Protein AF-A0A932GF66-F1 (afdb_monomer)

Radius of gyration: 15.86 Å; Cα contacts (8 Å, |Δi|>4): 20; chains: 1; bounding box: 41×16×37 Å

Foldseek 3Di:
DPPDDVVVVQVVQQVVCVPVDDVRRRPCVVVVVVVVVPDDLVVCCVPPPVSVVVVVVVVVVVD

Secondary structure (DSSP, 8-state):
--SS-HHHHHHHHHHHTGGG-TTTSS-HHHHHHHHHTTS-HHHHHHH-HHHHHHHHHHHHHH-

Structure (mmCIF, N/CA/C/O backbone):
data_AF-A0A932GF66-F1
#
_entry.id   AF-A0A932GF66-F1
#
loop_
_atom_site.group_PDB
_atom_site.id
_atom_site.type_symbol
_atom_site.label_atom_id
_atom_site.label_alt_id
_atom_site.label_comp_id
_atom_site.label_asym_id
_atom_site.label_entity_id
_atom_site.label_seq_id
_atom_site.pdbx_PDB_ins_code
_atom_site.Cartn_x
_atom_site.Cartn_y
_atom_site.Cartn_z
_atom_site.occupancy
_atom_site.B_iso_or_equiv
_atom_site.auth_seq_id
_atom_site.auth_comp_id
_atom_site.auth_asym_id
_atom_site.auth_atom_id
_atom_site.pdbx_PDB_model_num
ATOM 1 N N . MET A 1 1 ? -12.324 3.500 -10.242 1.00 46.91 1 MET A N 1
ATOM 2 C CA . MET A 1 1 ? -11.746 2.140 -10.306 1.00 46.91 1 MET A CA 1
ATOM 3 C C . MET A 1 1 ? -10.745 2.096 -11.445 1.00 46.91 1 MET A C 1
ATOM 5 O O . MET A 1 1 ? -11.097 2.493 -12.549 1.00 46.91 1 MET A O 1
ATOM 9 N N . GLU A 1 2 ? -9.505 1.675 -11.194 1.00 54.12 2 GLU A N 1
ATOM 10 C CA . GLU A 1 2 ? -8.582 1.361 -12.290 1.00 54.12 2 GLU A CA 1
ATOM 11 C C . GLU A 1 2 ? -9.125 0.148 -13.051 1.00 54.12 2 GLU A C 1
ATOM 13 O O . GLU A 1 2 ? -9.334 -0.910 -12.470 1.00 54.12 2 GLU A O 1
ATOM 18 N N . GLN A 1 3 ? -9.364 0.300 -14.354 1.00 79.25 3 GLN A N 1
ATOM 19 C CA . GLN A 1 3 ? -9.906 -0.764 -15.213 1.00 79.25 3 GLN A CA 1
ATOM 20 C C . GLN A 1 3 ? -8.880 -1.866 -15.540 1.00 79.25 3 GLN A C 1
ATOM 22 O O . GLN A 1 3 ? -9.162 -2.765 -16.326 1.00 79.25 3 GLN A O 1
ATOM 27 N N . ARG A 1 4 ? -7.667 -1.790 -14.980 1.00 76.69 4 ARG A N 1
ATOM 28 C CA . ARG A 1 4 ? -6.552 -2.682 -15.305 1.00 76.69 4 ARG A CA 1
ATOM 29 C C . ARG A 1 4 ? -6.161 -3.519 -14.090 1.00 76.69 4 ARG A C 1
ATOM 31 O O . ARG A 1 4 ? -6.032 -2.955 -13.002 1.00 76.69 4 ARG A O 1
ATOM 38 N N . PRO A 1 5 ? -5.898 -4.827 -14.266 1.00 82.81 5 PRO A N 1
ATOM 39 C CA . PRO A 1 5 ? -5.304 -5.647 -13.223 1.00 82.81 5 PRO A CA 1
ATOM 40 C C . PRO A 1 5 ? -3.994 -5.026 -12.752 1.00 82.81 5 PRO A C 1
ATOM 42 O O . PRO A 1 5 ? -3.141 -4.649 -13.560 1.00 82.81 5 PRO A O 1
ATOM 45 N N . ARG A 1 6 ? -3.809 -4.924 -11.438 1.00 78.88 6 ARG A N 1
ATOM 46 C CA . ARG A 1 6 ? -2.654 -4.211 -10.894 1.00 78.88 6 ARG A CA 1
ATOM 47 C C . ARG A 1 6 ? -1.320 -4.847 -11.274 1.00 78.88 6 ARG A C 1
ATOM 49 O O . ARG A 1 6 ? -0.342 -4.130 -11.470 1.00 78.88 6 ARG A O 1
ATOM 56 N N . ASP A 1 7 ? -1.292 -6.166 -11.424 1.00 81.50 7 ASP A N 1
ATOM 57 C CA . ASP A 1 7 ? -0.097 -6.887 -11.858 1.00 81.50 7 ASP A CA 1
ATOM 58 C C . ASP A 1 7 ? 0.340 -6.445 -13.257 1.00 81.50 7 ASP A C 1
ATOM 60 O O . ASP A 1 7 ? 1.524 -6.206 -13.467 1.00 81.50 7 ASP A O 1
ATOM 64 N N . GLN A 1 8 ? -0.603 -6.194 -14.175 1.00 86.06 8 GLN A N 1
ATOM 65 C CA . GLN A 1 8 ? -0.276 -5.652 -15.498 1.00 86.06 8 GLN A CA 1
ATOM 66 C C . GLN A 1 8 ? 0.346 -4.256 -15.408 1.00 86.06 8 GLN A C 1
ATOM 68 O O . GLN A 1 8 ? 1.289 -3.954 -16.135 1.00 86.06 8 GLN A O 1
ATOM 73 N N . VAL A 1 9 ? -0.149 -3.403 -14.506 1.00 85.19 9 VAL A N 1
ATOM 74 C CA . VAL A 1 9 ? 0.409 -2.057 -14.303 1.00 85.19 9 VAL A CA 1
ATOM 75 C C . VAL A 1 9 ? 1.831 -2.141 -13.745 1.00 85.19 9 VAL A C 1
ATOM 77 O O . VAL A 1 9 ? 2.728 -1.449 -14.224 1.00 85.19 9 VAL A O 1
ATOM 80 N N . GLN A 1 10 ? 2.062 -3.003 -12.753 1.00 84.88 10 GLN A N 1
ATOM 81 C CA . GLN A 1 10 ? 3.382 -3.178 -12.146 1.00 84.88 10 GLN A CA 1
ATOM 82 C C . GLN A 1 10 ? 4.390 -3.805 -13.117 1.00 84.88 10 GLN A C 1
ATOM 84 O O . GLN A 1 10 ? 5.528 -3.342 -13.178 1.00 84.88 10 GLN A O 1
ATOM 89 N N . GLU A 1 11 ? 3.972 -4.804 -13.896 1.00 87.12 11 GLU A N 1
ATOM 90 C CA . GLU A 1 11 ? 4.775 -5.444 -14.942 1.00 87.12 11 GLU A CA 1
ATOM 91 C C . GLU A 1 11 ? 5.163 -4.428 -16.025 1.00 87.12 11 GLU A C 1
ATOM 93 O O . GLU A 1 11 ? 6.343 -4.278 -16.338 1.00 87.12 11 GLU A O 1
ATOM 98 N N . ALA A 1 12 ? 4.199 -3.651 -16.530 1.00 88.69 12 ALA A N 1
ATOM 99 C CA . ALA A 1 12 ? 4.448 -2.626 -17.541 1.00 88.69 12 ALA A CA 1
ATOM 100 C C . ALA A 1 12 ? 5.436 -1.556 -17.050 1.00 88.69 12 ALA A C 1
ATOM 102 O O . ALA A 1 12 ? 6.351 -1.173 -17.779 1.00 88.69 12 ALA A O 1
ATOM 103 N N . LEU A 1 13 ? 5.308 -1.105 -15.797 1.00 87.44 13 LEU A N 1
ATOM 104 C CA . LEU A 1 13 ? 6.244 -0.150 -15.199 1.00 87.44 13 LEU A CA 1
ATOM 105 C C . LEU A 1 13 ? 7.647 -0.749 -15.030 1.00 87.44 13 LEU A C 1
ATOM 107 O O . LEU A 1 13 ? 8.642 -0.081 -15.326 1.00 87.44 13 LEU A O 1
ATOM 111 N N . ALA A 1 14 ? 7.748 -2.003 -14.585 1.00 87.50 14 ALA A N 1
ATOM 112 C CA . ALA A 1 14 ? 9.024 -2.700 -14.449 1.00 87.50 14 ALA A CA 1
ATOM 113 C C . ALA A 1 14 ? 9.712 -2.906 -15.807 1.00 87.50 14 ALA A C 1
ATOM 115 O O . ALA A 1 14 ? 10.934 -2.775 -15.900 1.00 87.50 14 ALA A O 1
ATOM 116 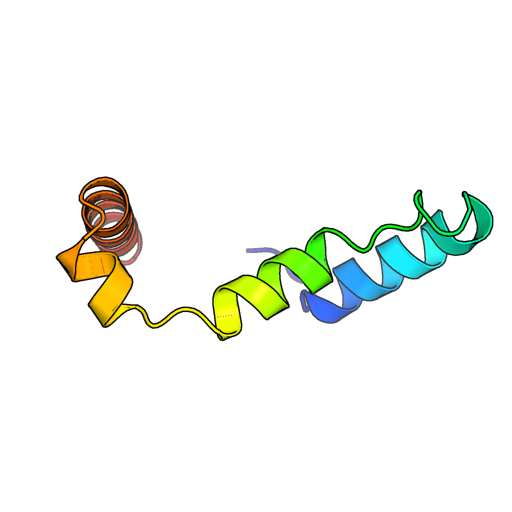N N . GLN A 1 15 ? 8.941 -3.187 -16.861 1.00 88.88 15 GLN A N 1
ATOM 117 C CA . GLN A 1 15 ? 9.442 -3.307 -18.229 1.00 88.88 15 GLN A CA 1
ATOM 118 C C . GLN A 1 15 ? 9.893 -1.958 -18.789 1.00 88.88 15 GLN A C 1
ATOM 120 O O . GLN A 1 15 ? 11.011 -1.863 -19.292 1.00 88.88 15 GLN A O 1
ATOM 125 N N . ALA A 1 16 ? 9.086 -0.903 -18.646 1.00 90.81 16 ALA A N 1
ATOM 126 C CA . ALA A 1 16 ? 9.414 0.438 -19.134 1.00 90.81 16 ALA A CA 1
ATOM 127 C C . ALA A 1 16 ? 10.696 1.005 -18.499 1.00 90.81 16 ALA A C 1
ATOM 129 O O . ALA A 1 16 ? 11.435 1.754 -19.130 1.00 90.81 16 ALA A O 1
ATOM 130 N N . THR A 1 17 ? 10.992 0.611 -17.260 1.00 89.69 17 THR A N 1
ATOM 131 C CA . THR A 1 17 ? 12.155 1.088 -16.494 1.00 89.69 17 THR A CA 1
ATOM 132 C C . THR A 1 17 ? 13.316 0.092 -16.449 1.00 89.69 17 THR A C 1
ATOM 134 O O . THR A 1 17 ? 14.304 0.328 -15.753 1.00 89.69 17 THR A O 1
ATOM 137 N N . ARG A 1 18 ? 13.257 -1.016 -17.207 1.00 86.81 18 ARG A N 1
ATOM 138 C CA . ARG A 1 18 ? 14.278 -2.084 -17.167 1.00 86.81 18 ARG A CA 1
ATOM 139 C C . ARG A 1 18 ? 15.695 -1.595 -17.482 1.00 86.81 18 ARG A C 1
ATOM 141 O O . ARG A 1 18 ? 16.661 -2.140 -16.962 1.00 86.81 18 ARG A O 1
ATOM 148 N N . ALA A 1 19 ? 15.819 -0.577 -18.335 1.00 88.88 19 ALA A N 1
ATOM 149 C CA . ALA A 1 19 ? 17.100 -0.029 -18.779 1.00 88.88 19 ALA A CA 1
ATOM 150 C C . ALA A 1 19 ? 17.619 1.106 -17.882 1.00 88.88 19 ALA A C 1
ATOM 152 O O . ALA A 1 19 ? 18.735 1.577 -18.074 1.00 88.88 19 ALA A O 1
ATOM 153 N N . CYS A 1 20 ? 16.849 1.538 -16.878 1.00 86.69 20 CYS A N 1
ATOM 154 C CA . CYS A 1 20 ? 17.254 2.615 -15.975 1.00 86.69 20 CYS A CA 1
ATOM 155 C C . CYS A 1 20 ? 18.354 2.187 -14.981 1.00 86.69 20 CYS A C 1
ATOM 157 O O . CYS A 1 20 ? 18.873 3.024 -14.244 1.00 86.69 20 CYS A O 1
ATOM 159 N N . GLY A 1 21 ? 18.727 0.904 -14.964 1.00 80.06 21 GLY A N 1
ATOM 160 C CA . GLY A 1 21 ? 19.697 0.319 -14.040 1.00 80.06 21 GLY A CA 1
ATOM 161 C C . GLY A 1 21 ? 19.023 -0.435 -12.893 1.00 80.06 21 GLY A C 1
ATOM 162 O O . GLY A 1 21 ? 17.860 -0.192 -12.570 1.00 80.06 21 GLY A O 1
ATOM 163 N N . ARG A 1 22 ? 19.768 -1.363 -12.275 1.00 72.56 22 ARG A N 1
ATOM 164 C CA . ARG A 1 22 ? 19.260 -2.328 -11.280 1.00 72.56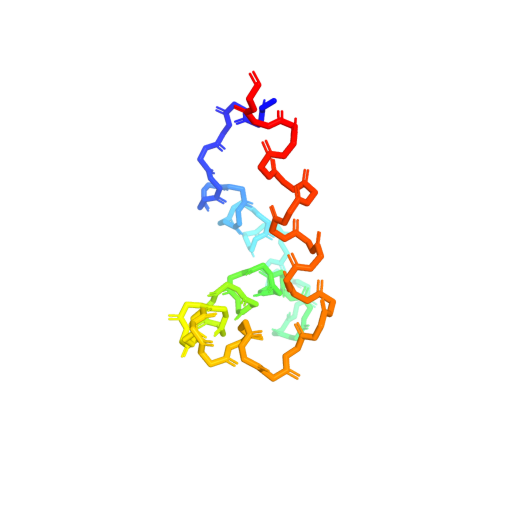 22 ARG A CA 1
ATOM 165 C C . ARG A 1 22 ? 18.455 -1.676 -10.152 1.00 72.56 22 ARG A C 1
ATOM 167 O O . ARG A 1 22 ? 17.399 -2.185 -9.795 1.00 72.56 22 ARG A O 1
ATOM 174 N N . ASP A 1 23 ? 18.920 -0.533 -9.655 1.00 76.75 23 ASP A N 1
ATOM 175 C CA . ASP A 1 23 ? 18.307 0.156 -8.511 1.00 76.75 23 ASP A CA 1
ATOM 176 C C . ASP A 1 23 ? 17.251 1.198 -8.913 1.00 76.75 23 ASP A C 1
ATOM 178 O O . ASP A 1 23 ? 16.576 1.763 -8.054 1.00 76.75 23 ASP A O 1
ATOM 182 N N . ARG A 1 24 ? 17.093 1.465 -10.218 1.00 78.12 24 ARG A N 1
ATOM 183 C CA . ARG A 1 24 ? 16.140 2.455 -10.755 1.00 78.12 24 ARG A CA 1
ATOM 184 C C . ARG A 1 24 ? 14.979 1.819 -11.514 1.00 78.12 24 ARG A C 1
ATOM 186 O O . ARG A 1 24 ? 14.065 2.529 -11.929 1.00 78.12 24 ARG A O 1
ATOM 193 N N . GLN A 1 25 ? 14.997 0.499 -11.687 1.00 82.31 25 GLN A N 1
ATOM 194 C CA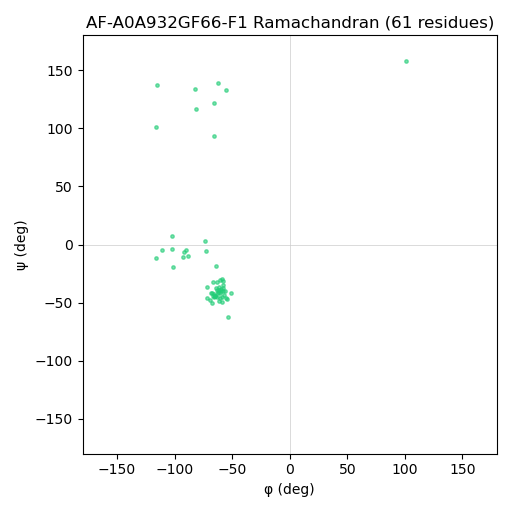 . GLN A 1 25 ? 13.837 -0.234 -12.168 1.00 82.31 25 GLN A CA 1
ATOM 195 C C . GLN A 1 25 ? 12.688 -0.086 -11.163 1.00 82.31 25 GLN A C 1
ATOM 197 O O . GLN A 1 25 ? 12.872 -0.173 -9.946 1.00 82.31 25 GLN A O 1
ATOM 202 N N . TYR A 1 26 ? 11.476 0.102 -11.671 1.00 79.38 26 TYR A N 1
ATOM 203 C CA . TYR A 1 26 ? 10.270 0.155 -10.868 1.00 79.38 26 TYR A CA 1
ATOM 204 C C . TYR A 1 26 ? 10.010 -1.207 -10.212 1.00 79.38 26 TYR A C 1
ATOM 206 O O . TYR A 1 26 ? 9.386 -2.098 -10.780 1.00 79.38 26 TYR A O 1
ATOM 214 N N . GLN A 1 27 ? 10.503 -1.360 -8.985 1.00 78.25 27 GLN A N 1
ATOM 215 C CA . GLN A 1 27 ? 10.258 -2.526 -8.130 1.00 78.25 27 GLN A CA 1
ATOM 216 C C . GLN A 1 27 ? 9.486 -2.164 -6.856 1.00 78.25 27 GLN A C 1
ATOM 218 O O . GLN A 1 27 ? 8.999 -3.051 -6.151 1.00 78.25 27 GLN A O 1
ATOM 223 N N . LYS A 1 28 ? 9.343 -0.861 -6.561 1.00 72.56 28 LYS A N 1
ATOM 224 C CA . LYS A 1 28 ? 8.716 -0.352 -5.332 1.00 72.56 28 LYS A CA 1
ATOM 225 C C . LYS A 1 28 ? 7.305 -0.901 -5.149 1.00 72.56 28 LYS A C 1
ATOM 227 O O . LYS A 1 28 ? 7.001 -1.384 -4.066 1.00 72.56 28 LYS A O 1
ATOM 232 N N . GLY A 1 29 ? 6.485 -0.883 -6.205 1.00 74.06 29 GLY A N 1
ATOM 233 C CA . GLY A 1 29 ? 5.123 -1.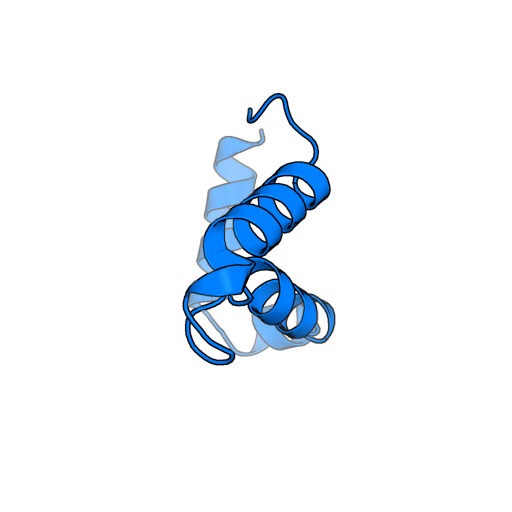415 -6.163 1.00 74.06 29 GLY A CA 1
ATOM 234 C C . GLY A 1 29 ? 5.106 -2.857 -5.657 1.00 74.06 29 GLY A C 1
ATOM 235 O O . GLY A 1 29 ? 4.603 -3.131 -4.571 1.00 74.06 29 GLY A O 1
ATOM 236 N N . ARG A 1 30 ? 5.747 -3.773 -6.385 1.00 77.81 30 ARG A N 1
ATOM 237 C CA . ARG A 1 30 ? 5.771 -5.199 -6.037 1.00 77.81 30 ARG A CA 1
ATOM 238 C C . ARG A 1 30 ? 6.374 -5.462 -4.653 1.00 77.81 30 ARG A C 1
ATOM 240 O O . ARG A 1 30 ? 5.791 -6.201 -3.863 1.00 77.81 30 ARG A O 1
ATOM 247 N N . ARG A 1 31 ? 7.501 -4.821 -4.329 1.00 80.69 31 ARG A N 1
ATOM 248 C CA . ARG A 1 31 ? 8.202 -5.013 -3.050 1.00 80.69 31 ARG A CA 1
ATOM 249 C C . ARG A 1 31 ? 7.382 -4.530 -1.854 1.00 80.69 31 ARG A C 1
ATOM 251 O O . ARG A 1 31 ? 7.290 -5.244 -0.861 1.00 80.69 31 ARG A O 1
ATOM 258 N N . SER A 1 32 ? 6.756 -3.356 -1.944 1.00 80.75 32 SER A N 1
ATOM 259 C CA . SER A 1 32 ? 5.883 -2.844 -0.880 1.00 80.75 32 SER A CA 1
ATOM 260 C C . SER A 1 32 ? 4.711 -3.788 -0.620 1.00 80.75 32 SER A C 1
ATOM 262 O O . SER A 1 32 ? 4.397 -4.060 0.533 1.00 80.75 32 SER A O 1
ATOM 264 N N . PHE A 1 33 ? 4.117 -4.362 -1.667 1.00 79.25 33 PHE A N 1
ATOM 265 C CA . PHE A 1 33 ? 3.019 -5.312 -1.498 1.00 79.25 33 PHE A CA 1
ATOM 266 C C . PHE A 1 33 ? 3.440 -6.663 -0.936 1.00 79.25 33 PHE A C 1
ATOM 268 O O . PHE A 1 33 ? 2.719 -7.214 -0.114 1.00 79.25 33 PHE A O 1
ATOM 275 N N . GLN A 1 34 ? 4.615 -7.169 -1.304 1.00 86.06 34 GLN A N 1
ATOM 276 C CA . GLN A 1 34 ? 5.168 -8.374 -0.680 1.00 86.06 34 GLN A CA 1
ATOM 277 C C . GLN A 1 34 ? 5.412 -8.190 0.819 1.00 86.06 34 GLN A C 1
ATOM 279 O O . GLN A 1 34 ? 5.216 -9.127 1.585 1.00 86.06 34 GLN A O 1
ATOM 284 N N . ILE A 1 35 ? 5.833 -6.994 1.240 1.00 87.00 35 ILE A N 1
ATOM 285 C CA . ILE A 1 35 ? 5.984 -6.671 2.662 1.00 87.00 35 ILE A CA 1
ATOM 286 C C . ILE A 1 35 ? 4.611 -6.626 3.3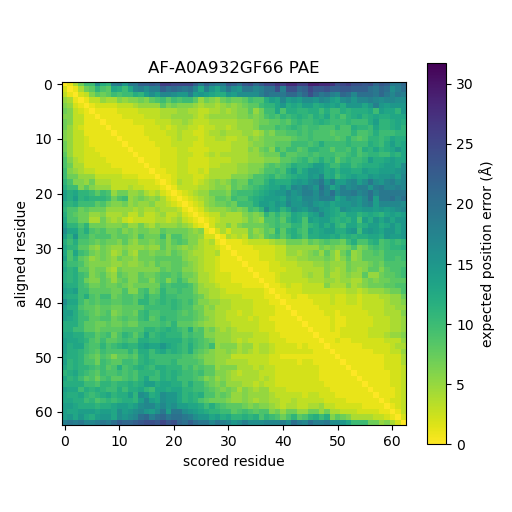29 1.00 87.00 35 ILE A C 1
ATOM 288 O O . ILE A 1 35 ? 4.420 -7.309 4.327 1.00 87.00 35 ILE A O 1
ATOM 292 N N . LEU A 1 36 ? 3.651 -5.891 2.757 1.00 84.31 36 LEU A N 1
ATOM 293 C CA . LEU A 1 36 ? 2.289 -5.805 3.295 1.00 84.31 36 LEU A CA 1
ATOM 294 C C . LEU A 1 36 ? 1.634 -7.185 3.439 1.00 84.31 36 LEU A C 1
ATOM 296 O O . LEU A 1 36 ? 1.001 -7.441 4.453 1.00 84.31 36 LEU A O 1
ATOM 300 N N . ALA A 1 37 ? 1.838 -8.088 2.476 1.00 85.75 37 ALA A N 1
ATOM 301 C CA . ALA A 1 37 ? 1.302 -9.450 2.509 1.00 85.75 37 ALA A CA 1
ATOM 302 C C . ALA A 1 37 ? 1.852 -10.311 3.661 1.00 85.75 37 ALA A C 1
ATOM 304 O O . ALA A 1 37 ? 1.260 -11.330 3.995 1.00 85.75 37 ALA A O 1
ATOM 305 N N . ARG A 1 38 ? 2.988 -9.927 4.256 1.00 91.62 38 ARG A N 1
ATOM 306 C CA . ARG A 1 38 ? 3.579 -10.611 5.417 1.00 91.62 38 ARG A CA 1
ATOM 307 C C . ARG A 1 38 ? 3.129 -10.019 6.751 1.00 91.62 38 ARG A C 1
ATOM 309 O O . ARG A 1 38 ? 3.441 -10.597 7.787 1.00 91.62 38 ARG A O 1
ATOM 316 N N . LEU A 1 39 ? 2.470 -8.861 6.744 1.00 90.88 39 LEU A N 1
ATOM 317 C CA . LEU A 1 39 ? 1.999 -8.222 7.967 1.00 90.88 39 LEU A CA 1
ATOM 318 C C . LEU A 1 39 ? 0.673 -8.846 8.397 1.00 90.88 39 LEU A C 1
ATOM 320 O O . LEU A 1 39 ? -0.234 -8.992 7.582 1.00 90.88 39 LEU A O 1
ATOM 324 N N . ASP A 1 40 ? 0.550 -9.159 9.686 1.00 92.25 40 ASP A N 1
ATOM 325 C CA . ASP A 1 40 ? -0.715 -9.597 10.273 1.00 92.25 40 ASP A CA 1
ATOM 326 C C . ASP A 1 40 ? -1.611 -8.382 10.585 1.00 92.25 40 ASP A C 1
ATOM 328 O O . ASP A 1 40 ? -1.258 -7.563 11.444 1.00 92.25 40 ASP A O 1
ATOM 332 N N . PRO A 1 41 ? -2.789 -8.257 9.944 1.00 90.81 41 PRO A N 1
ATOM 333 C CA . PRO A 1 41 ? -3.705 -7.152 10.192 1.00 90.81 41 PRO A CA 1
ATOM 334 C C . PRO A 1 41 ? -4.166 -7.044 11.649 1.00 90.81 41 PRO A C 1
ATOM 336 O O . PRO A 1 41 ? -4.454 -5.934 12.096 1.00 90.81 41 PRO A O 1
ATOM 339 N N . GLN A 1 42 ? -4.253 -8.152 12.394 1.00 93.75 42 GLN A N 1
ATOM 340 C CA . GLN A 1 42 ? -4.677 -8.113 13.798 1.00 93.75 42 GLN A CA 1
ATOM 341 C C . GLN A 1 42 ? -3.597 -7.495 14.678 1.00 93.75 42 GLN A C 1
ATOM 343 O O . GLN A 1 42 ? -3.875 -6.566 15.434 1.00 93.75 42 GLN A O 1
ATOM 348 N N . THR A 1 43 ? -2.346 -7.914 14.495 1.00 94.62 43 THR A N 1
ATOM 349 C CA . THR A 1 43 ? -1.186 -7.268 15.118 1.00 94.62 43 THR A CA 1
ATOM 350 C C . THR A 1 43 ? -1.155 -5.768 14.804 1.00 94.62 43 THR A C 1
ATOM 352 O O . THR A 1 43 ? -1.023 -4.945 15.711 1.00 94.62 43 THR A O 1
ATOM 355 N N . LEU A 1 44 ? -1.356 -5.375 13.540 1.00 94.00 44 LEU A N 1
ATOM 356 C CA . LEU A 1 44 ? -1.382 -3.957 13.160 1.00 94.00 44 LEU A CA 1
ATOM 357 C C . LEU A 1 44 ? -2.523 -3.181 13.839 1.00 94.00 44 LEU A C 1
ATOM 359 O O . LEU A 1 44 ? -2.304 -2.059 14.290 1.00 94.00 44 LEU A O 1
ATOM 363 N N . LYS A 1 45 ? -3.727 -3.759 13.947 1.00 94.94 45 LYS A N 1
ATOM 364 C CA . LYS A 1 45 ? -4.869 -3.137 14.644 1.00 94.94 45 LYS A CA 1
ATOM 365 C C . LYS A 1 45 ? -4.587 -2.918 16.127 1.00 94.94 45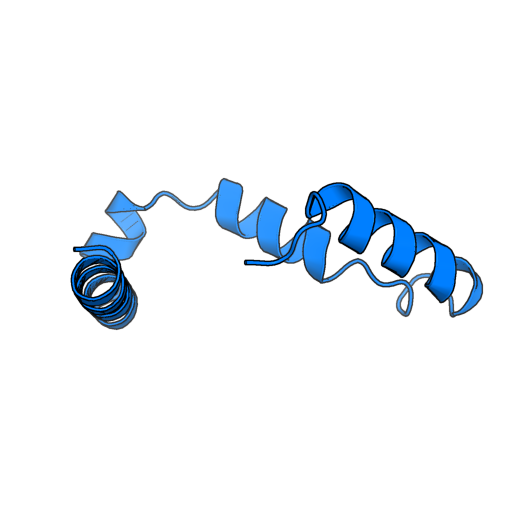 LYS A C 1
ATOM 367 O O . LYS A 1 45 ? -4.940 -1.865 16.653 1.00 94.94 45 LYS A O 1
ATOM 372 N N . THR A 1 46 ? -3.959 -3.889 16.782 1.00 96.12 46 THR A N 1
ATOM 373 C CA . THR A 1 4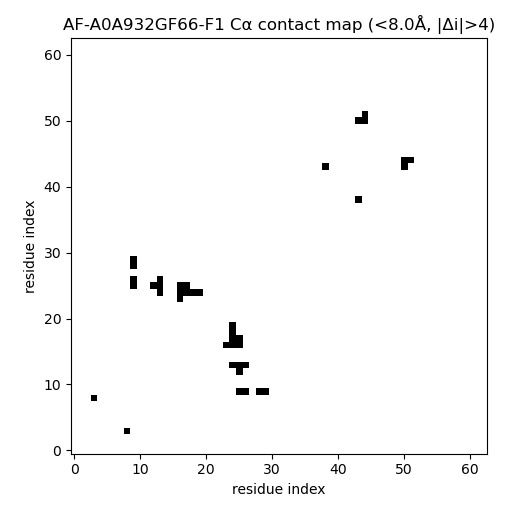6 ? -3.650 -3.828 18.215 1.00 96.12 46 THR A CA 1
ATOM 374 C C . THR A 1 46 ? -2.661 -2.712 18.527 1.00 96.12 46 THR A C 1
ATOM 376 O O . THR A 1 46 ? -2.869 -1.956 19.473 1.00 96.12 46 THR A O 1
ATOM 379 N N . TYR A 1 47 ? -1.604 -2.583 17.722 1.00 96.81 47 TYR A N 1
ATOM 380 C CA . TYR A 1 47 ? -0.477 -1.712 18.062 1.00 96.81 47 TYR A CA 1
ATOM 381 C C . TYR A 1 47 ? -0.463 -0.363 17.338 1.00 96.81 47 TYR A C 1
ATOM 383 O O . TYR A 1 47 ? 0.205 0.553 17.812 1.00 96.81 47 TYR A O 1
ATOM 391 N N . LEU A 1 48 ? -1.173 -0.200 16.212 1.00 96.38 48 LEU A N 1
ATOM 392 C CA . LEU A 1 48 ? -1.120 1.023 15.401 1.00 96.38 48 LEU A CA 1
ATOM 393 C C . LEU A 1 48 ? -2.481 1.748 15.367 1.00 96.38 48 LEU A C 1
ATOM 395 O O . LEU A 1 48 ? -3.348 1.412 14.553 1.00 96.38 48 LEU A O 1
ATOM 399 N N . PRO A 1 49 ? -2.665 2.821 16.163 1.00 95.06 49 PRO A N 1
ATOM 400 C CA . PRO A 1 49 ? -3.903 3.608 16.179 1.00 95.06 49 PRO A CA 1
ATOM 401 C C . PRO A 1 49 ? -4.277 4.189 14.809 1.00 95.06 49 PRO A C 1
ATOM 403 O O . PRO A 1 49 ? -5.446 4.212 14.428 1.00 95.06 49 PRO A O 1
ATOM 406 N N . HIS A 1 50 ? -3.281 4.614 14.027 1.00 95.31 50 HIS A N 1
ATOM 407 C CA . HIS A 1 50 ? -3.506 5.138 12.678 1.00 95.31 50 HIS A CA 1
ATOM 408 C C . HIS A 1 50 ? -4.013 4.073 11.702 1.00 95.31 50 HIS A C 1
ATOM 410 O O . HIS A 1 50 ? -4.794 4.395 10.809 1.00 95.31 50 HIS A O 1
ATOM 416 N N . PHE A 1 51 ? -3.607 2.812 11.880 1.00 94.31 51 PHE A N 1
ATOM 417 C CA . PHE A 1 51 ? -4.103 1.716 11.053 1.00 94.31 51 PHE A CA 1
ATOM 418 C C . PHE A 1 51 ? -5.583 1.446 11.332 1.00 94.31 51 PHE A C 1
ATOM 420 O O . PHE A 1 51 ? -6.362 1.297 10.396 1.00 94.31 51 PHE A O 1
ATOM 427 N N . ARG A 1 52 ? -6.001 1.479 12.603 1.00 95.38 52 ARG A N 1
ATOM 428 C CA . ARG A 1 52 ? -7.423 1.394 12.969 1.00 95.38 52 ARG A CA 1
ATOM 429 C C . ARG A 1 52 ? -8.249 2.514 12.340 1.00 95.38 52 ARG A C 1
ATOM 4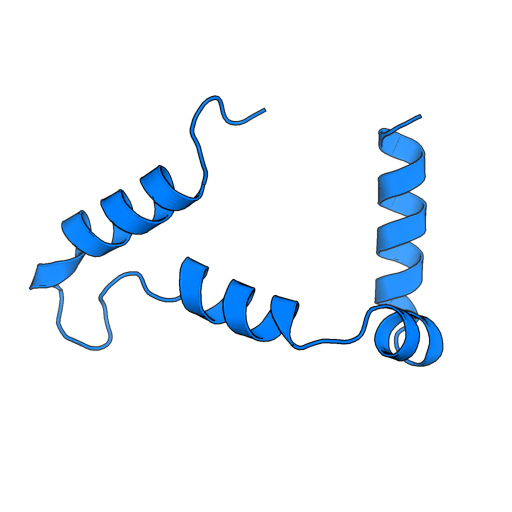31 O O . ARG A 1 52 ? -9.233 2.227 11.670 1.00 95.38 52 ARG A O 1
ATOM 438 N N . ARG A 1 53 ? -7.796 3.765 12.471 1.00 95.81 53 ARG A N 1
ATOM 439 C CA . ARG A 1 53 ? -8.482 4.928 11.884 1.00 95.81 53 ARG A CA 1
ATOM 440 C C . ARG A 1 53 ? -8.612 4.828 10.364 1.00 95.81 53 ARG A C 1
ATOM 442 O O . ARG A 1 53 ? -9.629 5.229 9.805 1.00 95.81 53 ARG A O 1
ATOM 449 N N . LEU A 1 54 ? -7.587 4.304 9.689 1.00 93.81 54 LEU A N 1
ATOM 450 C CA . LEU A 1 54 ? -7.645 4.053 8.251 1.00 93.81 54 LEU A CA 1
ATOM 451 C C . LEU A 1 54 ? -8.768 3.068 7.907 1.00 93.81 54 LEU A C 1
ATOM 453 O O . LEU A 1 54 ? -9.528 3.340 6.986 1.00 93.81 54 LEU A O 1
ATOM 457 N N . LEU A 1 55 ? -8.891 1.960 8.641 1.00 93.25 55 LEU A N 1
ATOM 458 C CA . LEU A 1 55 ? -9.950 0.975 8.406 1.00 93.25 55 LEU A CA 1
ATOM 459 C C . LEU A 1 55 ? -11.342 1.563 8.640 1.00 93.25 55 LEU A C 1
ATOM 461 O O . LEU A 1 55 ? -12.199 1.409 7.783 1.00 93.25 55 LEU A O 1
ATOM 465 N N . GLU A 1 56 ? -11.533 2.304 9.732 1.00 94.31 56 GLU A N 1
ATOM 466 C CA . GLU A 1 56 ? -12.792 3.012 10.021 1.00 94.31 56 GLU A CA 1
ATOM 467 C C . GLU A 1 56 ? -13.164 3.992 8.897 1.00 94.31 56 GLU A C 1
ATOM 469 O O . GLU A 1 56 ? -14.320 4.092 8.493 1.00 94.31 56 GLU A O 1
ATOM 474 N N . THR A 1 57 ? -12.166 4.695 8.352 1.00 94.69 57 THR A N 1
ATOM 475 C CA . THR A 1 57 ? -12.364 5.616 7.227 1.00 94.69 57 THR A CA 1
ATOM 476 C C . THR A 1 57 ? -12.756 4.856 5.963 1.00 94.69 57 THR A C 1
ATOM 478 O O . THR A 1 57 ? -13.657 5.281 5.251 1.00 94.69 57 THR A O 1
ATOM 481 N N . LEU A 1 58 ? -12.084 3.741 5.668 1.00 91.31 58 LEU A N 1
ATOM 482 C CA . LEU A 1 58 ? -12.379 2.927 4.490 1.00 91.31 58 LEU A CA 1
ATOM 483 C C . LEU A 1 58 ? -13.773 2.300 4.566 1.00 91.31 58 LEU A C 1
ATOM 485 O O . LEU A 1 58 ? -14.493 2.377 3.576 1.00 91.31 58 LEU A O 1
ATOM 489 N N . ASP A 1 59 ? -14.171 1.754 5.718 1.00 93.75 59 ASP A N 1
ATOM 490 C CA . ASP A 1 59 ? -15.522 1.216 5.923 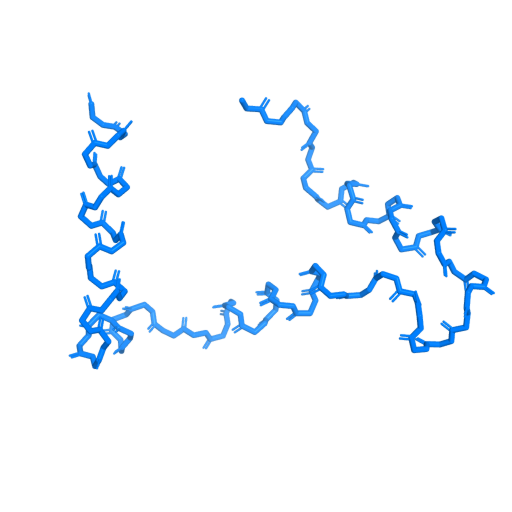1.00 93.75 59 ASP A CA 1
ATOM 491 C C . ASP A 1 59 ? -16.584 2.291 5.662 1.00 93.75 59 ASP A C 1
ATOM 493 O O . ASP A 1 59 ? -17.541 2.042 4.933 1.00 93.75 59 ASP A O 1
ATOM 497 N N . HIS A 1 60 ? -16.376 3.519 6.151 1.00 93.56 60 HIS A N 1
ATOM 498 C CA . HIS A 1 60 ? -17.309 4.624 5.917 1.00 93.56 60 HIS A CA 1
ATOM 499 C C . HIS A 1 60 ? -17.550 4.931 4.428 1.00 93.56 60 HIS A C 1
ATOM 501 O O . HIS A 1 60 ? -18.662 5.290 4.063 1.00 93.56 60 HIS A O 1
ATOM 507 N N . TYR A 1 61 ? -16.537 4.791 3.567 1.00 88.00 61 TYR A N 1
ATOM 508 C CA . TYR A 1 61 ? -16.665 5.062 2.126 1.00 88.00 61 TYR A CA 1
ATOM 509 C C . TYR A 1 61 ? -17.124 3.854 1.295 1.00 88.00 61 TYR A C 1
ATOM 511 O O . TYR A 1 61 ? -17.375 4.006 0.099 1.00 88.00 61 TYR A O 1
ATOM 519 N N . LEU A 1 62 ? -17.170 2.658 1.885 1.00 77.75 62 LEU A N 1
ATOM 520 C CA . LEU A 1 62 ? -17.566 1.417 1.212 1.00 77.75 62 LEU A CA 1
ATOM 521 C C . LEU A 1 62 ? -18.999 0.976 1.552 1.00 77.75 62 LEU A C 1
ATOM 523 O O . LEU A 1 62 ? -19.464 -0.009 0.975 1.00 77.75 62 LEU A O 1
ATOM 527 N N . THR A 1 63 ? -19.676 1.697 2.452 1.00 57.50 63 THR A N 1
ATOM 528 C CA . THR A 1 63 ? -21.094 1.512 2.806 1.00 57.50 63 THR A CA 1
ATOM 529 C C . THR A 1 63 ? -21.952 2.578 2.138 1.00 57.50 63 THR A C 1
ATOM 531 O O . THR A 1 63 ? -23.079 2.237 1.721 1.00 57.50 63 THR A O 1
#

Solvent-accessible surface area (backbone atoms only — not comparable to full-atom values): 3839 Å² total; per-residue (Å²): 130,81,95,59,64,65,65,60,55,50,51,52,44,28,59,76,22,56,84,64,38,91,90,56,30,53,46,63,70,63,53,53,48,58,52,55,73,71,56,58,69,67,62,43,50,75,76,31,70,69,56,42,52,49,51,57,53,51,52,67,76,75,109

pLDDT: mean 85.4, std 9.93, range [46.91, 96.81]

Sequence (63 aa):
MEQRPRDQVQEALAQATRACGRDRQYQKGRRSFQILARLDPQTLKTYLPHFRRLLETLDHYLT

Mean predicted aligned error: 7.53 Å